Protein AF-A0A9E5FHF5-F1 (afdb_monomer)

pLDDT: mean 94.33, std 4.29, range [72.56, 98.19]

Radius of gyration: 22.71 Å; Cα contacts (8 Å, |Δi|>4): 2; chains: 1; bounding box: 36×44×42 Å

Sequence (50 aa):
DLFTPMFAMSRVVGWLSHWTEQMRHNRIFRPEQVFTGQRDQPFIPLEQRP

Secondary structure (DSSP, 8-state):
--HHHHHHHHHHHHHHHHHHHHHHT-----------SPSSPPPPPGGG--

Structure (mmCIF, N/CA/C/O backbone):
data_AF-A0A9E5FHF5-F1
#
_entry.id   AF-A0A9E5FHF5-F1
#
loop_
_atom_site.group_PDB
_atom_site.id
_atom_site.type_symbol
_atom_site.label_atom_id
_atom_site.label_alt_id
_atom_site.label_comp_id
_atom_site.label_asym_id
_atom_site.label_entity_id
_atom_site.label_seq_id
_atom_site.pdbx_PDB_ins_code
_atom_site.Cartn_x
_atom_site.Cartn_y
_atom_site.Cartn_z
_atom_site.occupancy
_atom_site.B_iso_or_equiv
_atom_site.auth_seq_id
_atom_site.auth_comp_id
_atom_site.auth_asym_id
_atom_site.auth_atom_id
_atom_site.pdbx_PDB_model_num
ATOM 1 N N . ASP A 1 1 ? 16.324 15.136 -12.901 1.00 72.56 1 ASP A N 1
ATOM 2 C CA . ASP A 1 1 ? 14.887 14.776 -12.864 1.00 72.56 1 ASP A CA 1
ATOM 3 C C . ASP A 1 1 ? 14.443 13.585 -13.719 1.00 72.56 1 ASP A C 1
ATOM 5 O O . ASP A 1 1 ? 13.275 13.229 -13.664 1.00 72.56 1 ASP A O 1
ATOM 9 N N . LEU A 1 2 ? 15.332 12.884 -14.441 1.00 91.94 2 LEU A N 1
ATOM 10 C CA . LEU A 1 2 ? 14.938 11.718 -15.262 1.00 91.94 2 LEU A CA 1
ATOM 11 C C . LEU A 1 2 ? 15.125 10.350 -14.581 1.00 91.94 2 LEU A C 1
ATOM 13 O O . LEU A 1 2 ? 14.820 9.318 -15.179 1.00 91.94 2 LEU A O 1
ATOM 17 N N . PHE A 1 3 ? 15.578 10.319 -13.326 1.00 94.69 3 PHE A N 1
ATOM 18 C CA . PHE A 1 3 ? 15.774 9.062 -12.597 1.00 94.69 3 PHE A CA 1
ATOM 19 C C . PHE A 1 3 ? 14.456 8.342 -12.292 1.00 94.69 3 PHE A C 1
ATOM 21 O O . PHE A 1 3 ? 14.352 7.140 -12.528 1.00 94.69 3 PHE A O 1
ATOM 28 N N . THR A 1 4 ? 13.427 9.065 -11.842 1.00 96.19 4 THR A N 1
ATOM 29 C CA . THR A 1 4 ? 12.118 8.472 -11.522 1.00 96.19 4 THR A CA 1
ATOM 30 C C . THR A 1 4 ? 11.435 7.858 -12.757 1.00 96.19 4 THR A C 1
ATOM 32 O O . THR A 1 4 ? 11.002 6.706 -12.667 1.00 96.19 4 THR A O 1
ATOM 35 N N . PRO A 1 5 ? 11.402 8.526 -13.934 1.00 96.50 5 PRO A N 1
ATOM 36 C CA . PRO A 1 5 ? 10.910 7.903 -15.165 1.00 96.50 5 PRO A CA 1
ATOM 37 C C . PRO A 1 5 ? 11.713 6.673 -15.611 1.00 96.50 5 PRO A C 1
ATOM 39 O O . PRO A 1 5 ? 11.116 5.665 -15.982 1.00 96.50 5 PRO A O 1
ATOM 42 N N . MET A 1 6 ? 13.052 6.705 -15.538 1.00 96.94 6 MET A N 1
ATOM 43 C CA . MET A 1 6 ? 13.886 5.543 -15.891 1.00 96.94 6 MET A CA 1
ATOM 44 C C . MET A 1 6 ? 13.623 4.335 -14.993 1.00 96.94 6 MET A C 1
ATOM 46 O O . MET A 1 6 ? 13.498 3.212 -15.484 1.00 96.94 6 MET A O 1
ATOM 50 N N . PHE A 1 7 ? 13.487 4.561 -13.687 1.00 96.69 7 PHE A N 1
ATOM 51 C CA . PHE A 1 7 ? 13.117 3.510 -12.746 1.00 96.69 7 PHE A CA 1
ATOM 52 C C . PHE A 1 7 ? 11.747 2.912 -13.090 1.00 96.69 7 PHE A C 1
ATOM 54 O O . PHE A 1 7 ? 11.615 1.691 -13.175 1.00 96.69 7 PHE A O 1
ATOM 61 N N . ALA A 1 8 ? 10.743 3.752 -13.356 1.00 97.19 8 ALA A N 1
ATOM 62 C CA . ALA A 1 8 ? 9.402 3.293 -13.711 1.00 97.19 8 ALA A CA 1
ATOM 63 C C . ALA A 1 8 ? 9.389 2.457 -15.005 1.00 97.19 8 ALA A C 1
ATOM 65 O O . ALA A 1 8 ? 8.763 1.397 -15.032 1.00 97.19 8 ALA A O 1
ATOM 66 N N . MET A 1 9 ? 10.131 2.875 -16.040 1.00 97.38 9 MET A N 1
ATOM 67 C CA . MET A 1 9 ? 10.260 2.122 -17.297 1.00 97.38 9 MET A CA 1
ATOM 68 C C . MET A 1 9 ? 10.835 0.719 -17.079 1.00 97.38 9 MET A C 1
ATOM 70 O O . MET A 1 9 ? 10.348 -0.240 -17.665 1.00 97.38 9 MET A O 1
ATOM 74 N N . SER A 1 10 ? 11.832 0.576 -16.204 1.00 97.19 10 SER A N 1
ATOM 75 C CA . SER A 1 10 ? 12.381 -0.738 -15.852 1.00 97.19 10 SER A CA 1
ATOM 76 C C . SER A 1 10 ? 11.391 -1.582 -15.031 1.00 97.19 10 SER A C 1
ATOM 78 O O . SER A 1 10 ? 11.236 -2.785 -15.253 1.00 97.19 10 SER A O 1
ATOM 80 N N . ARG A 1 11 ? 10.665 -0.968 -14.088 1.00 97.75 11 ARG A N 1
ATOM 81 C CA . ARG A 1 11 ? 9.772 -1.687 -13.160 1.00 97.75 11 ARG A CA 1
ATOM 82 C C . ARG A 1 11 ? 8.430 -2.103 -13.751 1.00 97.75 11 ARG A C 1
ATOM 84 O O . ARG A 1 11 ? 7.837 -3.044 -13.219 1.00 97.75 11 ARG A O 1
ATOM 91 N N . VAL A 1 12 ? 7.982 -1.484 -14.844 1.00 98.19 12 VAL A N 1
ATOM 92 C CA . VAL A 1 12 ? 6.671 -1.767 -15.453 1.00 98.19 12 VAL A CA 1
ATOM 93 C C . VAL A 1 12 ? 6.472 -3.250 -15.776 1.00 98.19 12 VAL A C 1
ATOM 95 O O . VAL A 1 12 ? 5.412 -3.798 -15.489 1.00 98.19 12 VAL A O 1
ATOM 98 N N . VAL A 1 13 ? 7.508 -3.940 -16.267 1.00 98.00 13 VAL A N 1
ATOM 99 C CA . VAL A 1 13 ? 7.445 -5.380 -16.575 1.00 98.00 13 VAL A CA 1
ATOM 100 C C . VAL A 1 13 ? 7.186 -6.202 -15.310 1.00 98.00 13 VAL A C 1
ATOM 102 O O . VAL A 1 13 ? 6.355 -7.108 -15.312 1.00 98.00 13 VAL A O 1
ATOM 105 N N . GLY A 1 14 ? 7.845 -5.854 -14.202 1.00 98.06 14 GLY A N 1
ATOM 106 C CA . GLY A 1 14 ? 7.635 -6.512 -12.912 1.00 98.06 14 GLY A CA 1
ATOM 107 C C . GLY A 1 14 ? 6.228 -6.279 -12.363 1.00 98.06 14 GLY A C 1
ATOM 108 O O . GLY A 1 14 ? 5.588 -7.220 -11.900 1.00 98.06 14 GLY A O 1
ATOM 109 N N . TRP A 1 15 ? 5.715 -5.049 -12.456 1.00 98.19 15 TRP A N 1
ATOM 110 C CA . TRP A 1 15 ? 4.347 -4.733 -12.034 1.00 98.19 15 TRP A CA 1
ATOM 111 C C . TRP A 1 15 ? 3.302 -5.515 -12.836 1.00 98.19 15 TRP A C 1
ATOM 113 O O . TRP A 1 15 ? 2.384 -6.076 -12.243 1.00 98.19 15 TRP A O 1
ATOM 123 N N . LEU A 1 16 ? 3.467 -5.618 -14.157 1.00 97.94 16 LEU A N 1
ATOM 124 C CA . LEU A 1 16 ? 2.562 -6.384 -15.020 1.00 97.94 16 LEU A CA 1
ATOM 125 C C . LEU A 1 16 ? 2.624 -7.893 -14.748 1.00 97.94 16 LEU A C 1
ATOM 127 O O . LEU A 1 16 ? 1.588 -8.560 -14.767 1.00 97.94 16 LEU A O 1
ATOM 131 N N . SER A 1 17 ? 3.813 -8.426 -14.453 1.00 97.94 17 SER A N 1
ATOM 132 C CA . SER A 1 17 ? 3.986 -9.826 -14.052 1.00 97.94 17 SER A CA 1
ATOM 133 C C . SER A 1 17 ? 3.213 -10.133 -12.767 1.00 97.94 17 SER A C 1
ATOM 135 O O . SER A 1 17 ? 2.386 -11.044 -12.754 1.00 97.94 17 SER A O 1
ATOM 137 N N . HIS A 1 18 ? 3.403 -9.325 -11.717 1.00 96.56 18 HIS A N 1
ATOM 138 C CA . HIS A 1 18 ? 2.677 -9.485 -10.452 1.00 96.56 18 HIS A CA 1
ATOM 139 C C . 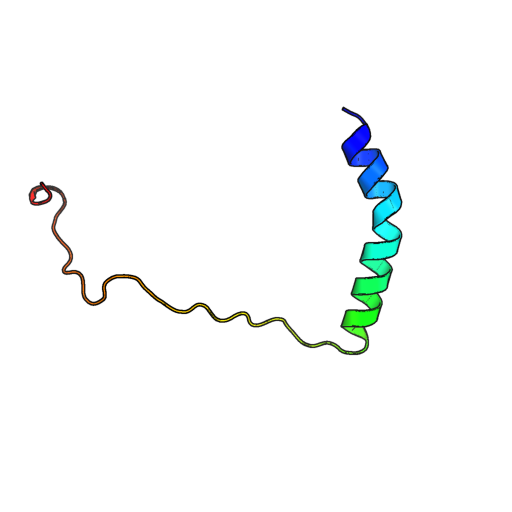HIS A 1 18 ? 1.170 -9.274 -10.604 1.00 96.56 18 HIS A C 1
ATOM 141 O O . HIS A 1 18 ? 0.379 -9.986 -9.991 1.00 96.56 18 HIS A O 1
ATOM 147 N N . TRP A 1 19 ? 0.749 -8.326 -11.442 1.00 96.00 19 TRP A N 1
ATOM 148 C CA . TRP A 1 19 ? -0.667 -8.132 -11.736 1.00 96.00 19 TRP A CA 1
ATOM 149 C C . TRP A 1 19 ? -1.278 -9.366 -12.406 1.00 96.00 19 TRP A C 1
ATOM 151 O O . TRP A 1 19 ? -2.338 -9.831 -11.994 1.00 96.00 19 TRP A O 1
ATOM 161 N N . THR A 1 20 ? -0.590 -9.940 -13.393 1.00 96.69 20 THR A N 1
ATOM 162 C CA . THR A 1 20 ? -1.050 -11.15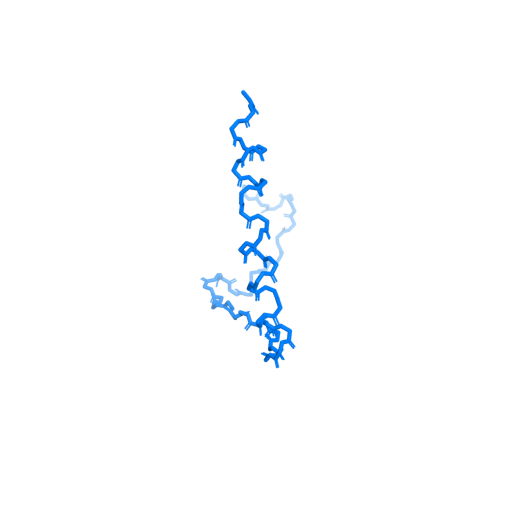3 -14.082 1.00 96.69 20 THR A CA 1
ATOM 163 C C . THR A 1 20 ? -1.142 -12.340 -13.122 1.00 96.69 20 THR A C 1
ATOM 165 O O . THR A 1 20 ? -2.116 -13.090 -13.158 1.00 96.69 20 THR A O 1
ATOM 168 N N . GLU A 1 21 ? -0.156 -12.503 -12.241 1.00 96.50 21 GLU A N 1
ATOM 169 C CA . GLU A 1 21 ? -0.154 -13.518 -11.182 1.00 96.50 21 GLU A CA 1
ATOM 170 C C . GLU A 1 21 ? -1.350 -13.349 -10.233 1.00 96.50 21 GLU A C 1
ATOM 172 O O . GLU A 1 21 ? -2.100 -14.302 -10.006 1.00 96.50 21 GLU A O 1
ATOM 177 N N . GLN A 1 22 ? -1.604 -12.120 -9.775 1.00 95.69 22 GLN A N 1
ATOM 178 C CA . GLN A 1 22 ? -2.763 -11.793 -8.949 1.00 95.69 22 GLN A CA 1
ATOM 179 C C . GLN A 1 22 ? -4.079 -12.099 -9.673 1.00 95.69 22 GLN A C 1
ATOM 181 O O . GLN A 1 22 ? -4.988 -12.649 -9.066 1.00 95.69 22 GLN A O 1
ATOM 186 N N . MET A 1 23 ? -4.202 -11.793 -10.968 1.00 95.56 23 MET A N 1
ATOM 187 C CA . MET A 1 23 ? -5.416 -12.083 -11.744 1.00 95.56 23 MET A CA 1
ATOM 188 C C . MET A 1 23 ? -5.688 -13.586 -11.898 1.00 95.56 23 MET A C 1
ATOM 190 O O . MET A 1 23 ? -6.851 -13.986 -11.928 1.00 95.56 23 MET A O 1
ATOM 194 N N . ARG A 1 24 ? -4.650 -14.435 -11.945 1.00 96.25 24 ARG A N 1
ATOM 195 C CA . ARG A 1 24 ? -4.807 -15.903 -11.986 1.00 96.25 24 ARG A CA 1
ATOM 196 C C . ARG A 1 24 ? -5.35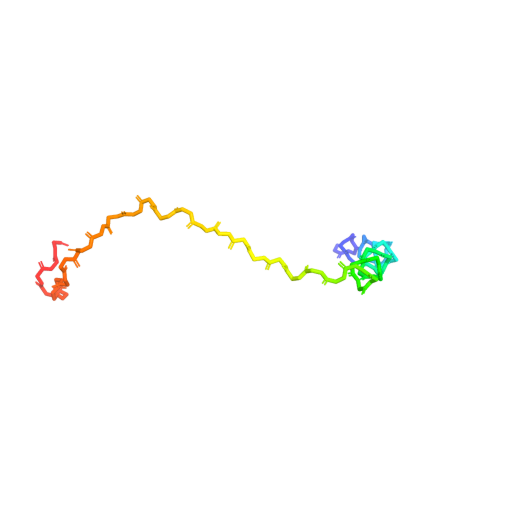8 -16.475 -10.678 1.00 96.25 24 ARG A C 1
ATOM 198 O O . ARG A 1 24 ? -6.105 -17.449 -10.712 1.00 96.25 24 ARG A O 1
ATOM 205 N N . HIS A 1 25 ? -5.028 -15.860 -9.542 1.00 93.00 25 HIS A N 1
ATOM 206 C CA . HIS A 1 25 ? -5.484 -16.259 -8.205 1.00 93.00 25 HIS A CA 1
ATOM 207 C C . HIS A 1 25 ? -6.162 -15.090 -7.480 1.00 93.00 25 HIS A C 1
ATOM 209 O O . HIS A 1 25 ? -5.790 -14.707 -6.371 1.00 93.00 25 HIS A O 1
ATOM 215 N N . ASN A 1 26 ? -7.160 -14.504 -8.143 1.00 89.69 26 ASN A N 1
ATOM 216 C CA . ASN A 1 26 ? -7.702 -13.198 -7.786 1.00 89.69 26 ASN A CA 1
ATOM 217 C C . ASN A 1 26 ? -8.396 -13.175 -6.417 1.00 89.69 26 ASN A C 1
ATOM 219 O O . ASN A 1 26 ? -9.545 -13.596 -6.268 1.00 89.69 26 ASN A O 1
ATOM 223 N N . ARG A 1 27 ? -7.708 -12.608 -5.423 1.00 93.56 27 ARG A N 1
ATOM 224 C CA . ARG A 1 27 ? -8.251 -12.316 -4.095 1.00 93.56 27 ARG A CA 1
ATOM 225 C C . ARG A 1 27 ? -8.103 -10.834 -3.791 1.00 93.56 27 ARG A C 1
ATOM 227 O O . ARG A 1 27 ? -6.993 -10.333 -3.644 1.00 93.56 27 ARG A O 1
ATOM 234 N N . ILE A 1 28 ? -9.227 -10.136 -3.644 1.00 93.12 28 ILE A N 1
ATOM 235 C CA . ILE A 1 28 ? -9.211 -8.731 -3.235 1.00 93.12 28 ILE A CA 1
ATOM 236 C C . ILE A 1 28 ? -8.617 -8.586 -1.828 1.00 93.12 28 ILE A C 1
ATOM 238 O O . ILE A 1 28 ? -8.996 -9.304 -0.897 1.00 93.12 28 ILE A O 1
ATOM 242 N N . PHE A 1 29 ? -7.690 -7.643 -1.676 1.00 92.81 29 PHE A N 1
ATOM 243 C CA . PHE A 1 29 ? -7.126 -7.294 -0.380 1.00 92.81 29 PHE A CA 1
ATOM 244 C C . PHE A 1 29 ? -8.174 -6.548 0.453 1.00 92.81 29 PHE A C 1
ATOM 246 O O . PHE A 1 29 ? -8.710 -5.529 0.021 1.00 92.81 29 PHE A O 1
ATOM 253 N N . ARG A 1 30 ? -8.465 -7.064 1.650 1.00 95.38 30 ARG A N 1
ATOM 254 C CA . ARG A 1 30 ? -9.345 -6.436 2.647 1.00 95.38 30 ARG A CA 1
ATOM 255 C C . ARG A 1 30 ? -8.564 -6.258 3.948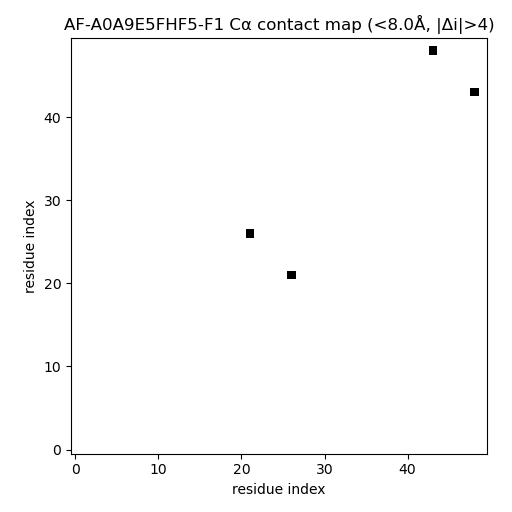 1.00 95.38 30 ARG A C 1
ATOM 257 O O . ARG A 1 30 ? -8.703 -7.089 4.842 1.00 95.38 30 ARG A O 1
ATOM 264 N N . PRO A 1 31 ? -7.660 -5.268 4.020 1.00 96.00 31 PRO A N 1
ATOM 265 C CA . PRO A 1 31 ? -6.964 -4.983 5.261 1.00 96.00 31 PRO A CA 1
ATOM 266 C C . PRO A 1 31 ? -7.973 -4.514 6.311 1.00 96.00 31 PRO A C 1
ATOM 268 O O . PRO A 1 31 ? -8.868 -3.723 6.015 1.00 96.00 31 PRO A O 1
ATOM 271 N N . GLU A 1 32 ? -7.809 -4.998 7.534 1.00 95.50 32 GLU A N 1
ATOM 272 C CA . GLU A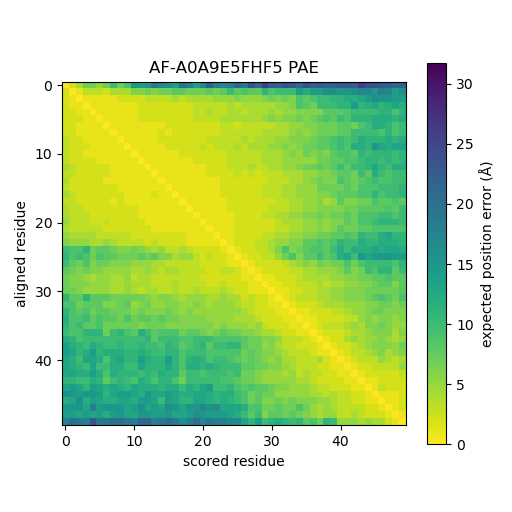 1 32 ? -8.565 -4.523 8.686 1.00 95.50 32 GLU A CA 1
ATOM 273 C C . GLU A 1 32 ? -7.714 -3.537 9.481 1.00 95.50 32 GLU A C 1
ATOM 275 O O . GLU A 1 32 ? -6.482 -3.598 9.480 1.00 95.50 32 GLU A O 1
ATOM 280 N N . GLN A 1 33 ? -8.381 -2.611 10.159 1.00 95.19 33 GLN A N 1
ATOM 281 C CA . GLN A 1 33 ? -7.736 -1.647 11.036 1.00 95.19 33 GLN A CA 1
ATOM 282 C C . GLN A 1 33 ? -8.268 -1.837 12.450 1.00 95.19 33 GLN A C 1
ATOM 284 O O . GLN A 1 33 ? -9.478 -1.876 12.672 1.00 95.19 33 GLN A O 1
ATOM 289 N N . VA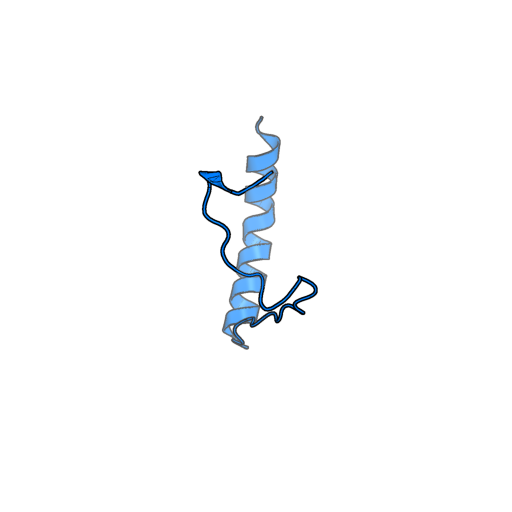L A 1 34 ? -7.356 -1.932 13.416 1.00 94.94 34 VAL A N 1
ATOM 290 C CA . VAL A 1 34 ? -7.715 -1.960 14.834 1.00 94.94 34 VAL A CA 1
ATOM 291 C C . VAL A 1 34 ? -7.893 -0.523 15.305 1.00 94.94 34 VAL A C 1
ATOM 293 O O . VAL A 1 34 ? -6.945 0.259 15.319 1.00 94.94 34 VAL A O 1
ATOM 296 N N . PHE A 1 35 ? -9.118 -0.167 15.685 1.00 93.94 35 PHE A N 1
ATOM 297 C CA . PHE A 1 35 ? -9.409 1.155 16.226 1.00 93.94 35 PHE A CA 1
ATOM 298 C C . PHE A 1 35 ? -8.851 1.297 17.649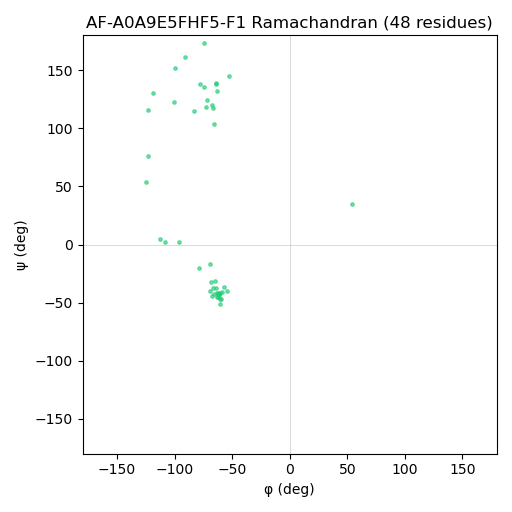 1.00 93.94 35 PHE A C 1
ATOM 300 O O . PHE A 1 35 ? -9.292 0.595 18.559 1.00 93.94 35 PHE A O 1
ATOM 307 N N . THR A 1 36 ? -7.922 2.236 17.838 1.00 95.94 36 THR A N 1
ATOM 308 C CA . THR A 1 36 ? -7.305 2.582 19.135 1.00 95.94 36 THR A CA 1
ATOM 309 C C . THR A 1 36 ? -7.687 3.980 19.635 1.00 95.94 36 THR A C 1
ATOM 311 O O . THR A 1 36 ? -7.165 4.440 20.648 1.00 95.94 36 THR A O 1
ATOM 314 N N . GLY A 1 37 ? -8.583 4.673 18.925 1.00 94.25 37 GLY A N 1
ATOM 315 C CA . GLY A 1 37 ? -9.057 5.998 19.312 1.00 94.25 37 GLY A CA 1
ATOM 316 C C . GLY A 1 37 ? -10.028 5.965 20.493 1.00 94.25 37 GLY A C 1
ATOM 317 O O . GLY A 1 37 ? -10.475 4.910 20.948 1.00 94.25 37 GLY A O 1
ATOM 318 N N . GLN A 1 38 ? -10.393 7.150 20.976 1.00 93.12 38 GLN A N 1
ATOM 319 C CA . GLN A 1 38 ? -11.456 7.283 21.967 1.00 93.12 38 GLN A CA 1
ATOM 320 C C . GLN A 1 38 ? -12.820 7.072 21.301 1.00 93.12 38 GLN A C 1
ATOM 322 O O . GLN A 1 38 ? -13.075 7.590 20.213 1.00 93.12 38 GLN A O 1
ATOM 327 N N . ARG A 1 39 ? -13.695 6.300 21.951 1.00 92.19 39 ARG A N 1
ATOM 328 C CA . ARG A 1 39 ? -15.091 6.116 21.528 1.00 92.19 39 ARG A CA 1
ATOM 329 C C . ARG A 1 39 ? -15.987 7.153 22.197 1.00 92.19 39 ARG A C 1
ATOM 331 O O . ARG A 1 39 ? -15.582 7.772 23.181 1.00 92.19 39 ARG A O 1
ATOM 338 N N . ASP A 1 40 ? -17.173 7.340 21.624 1.00 92.50 40 ASP A N 1
ATOM 339 C CA . ASP A 1 40 ? -18.281 8.093 22.224 1.00 92.50 40 ASP A CA 1
ATOM 340 C C . ASP A 1 40 ? -17.922 9.521 22.662 1.00 92.50 40 ASP A C 1
ATOM 342 O O . ASP A 1 40 ? -18.426 10.029 23.661 1.00 92.50 40 ASP A O 1
ATOM 346 N N . GLN A 1 41 ? -17.038 10.184 21.910 1.00 90.69 41 GLN A N 1
ATOM 347 C CA . GLN A 1 41 ? -16.697 11.578 22.172 1.00 90.69 41 GLN A CA 1
ATOM 348 C C . GLN A 1 41 ? -17.924 12.460 21.909 1.00 90.69 41 GLN A C 1
ATOM 350 O O . GLN A 1 41 ? -18.406 12.492 20.769 1.00 90.69 41 GLN A O 1
ATOM 355 N N . PRO A 1 42 ? -18.452 13.165 22.928 1.00 91.31 42 PRO A N 1
ATOM 356 C CA . PRO A 1 42 ? -19.592 14.039 22.730 1.00 91.31 42 PRO A CA 1
ATOM 357 C C . PRO A 1 42 ? -19.195 15.174 21.789 1.00 91.31 42 PRO A C 1
ATOM 359 O O . PRO A 1 42 ? -18.102 15.736 21.878 1.00 91.31 42 PRO A O 1
ATOM 362 N N . PHE A 1 43 ? -20.094 15.527 20.875 1.00 93.00 43 PHE A N 1
ATOM 363 C CA . PHE A 1 43 ? -19.885 16.693 20.032 1.00 93.00 43 PHE A CA 1
ATOM 364 C C . PHE A 1 43 ? -19.953 17.964 20.887 1.00 93.00 43 PHE A C 1
ATOM 366 O O . PHE A 1 43 ? -20.983 18.247 21.495 1.00 93.00 43 PHE A O 1
ATOM 373 N N . ILE A 1 44 ? -18.866 18.737 20.903 1.00 94.12 44 ILE A N 1
ATOM 374 C CA . ILE A 1 44 ? -18.807 20.044 21.566 1.00 94.12 44 ILE A CA 1
ATOM 375 C C . ILE A 1 44 ? -18.970 21.131 20.487 1.00 94.12 44 ILE A C 1
ATOM 377 O O . ILE A 1 44 ? -18.183 21.135 19.525 1.00 94.12 44 ILE A O 1
ATOM 381 N N . PRO A 1 45 ? -19.967 22.036 20.595 1.00 95.25 45 PRO A N 1
ATOM 382 C CA . PRO A 1 45 ? -20.098 23.203 19.721 1.00 95.25 45 PRO A CA 1
ATOM 383 C C . PRO A 1 45 ? -18.807 24.017 19.685 1.00 95.25 45 PRO A C 1
ATOM 385 O O . PRO A 1 45 ? -18.095 24.082 20.684 1.00 95.25 45 PRO A O 1
ATOM 388 N N . LEU A 1 46 ? -18.481 24.610 18.536 1.00 94.69 46 LEU A N 1
ATOM 389 C CA . LEU A 1 46 ? -17.184 25.260 18.317 1.00 94.69 46 LEU A CA 1
ATOM 390 C C . LEU A 1 46 ? -16.905 26.360 19.352 1.00 94.69 46 LEU A C 1
ATOM 392 O O . LEU A 1 46 ? -15.780 26.485 19.818 1.00 94.69 46 LEU A O 1
ATOM 396 N N . GLU A 1 47 ? -17.942 27.086 19.754 1.00 95.88 47 GLU A N 1
ATOM 397 C CA . GLU A 1 47 ? -17.914 28.194 20.711 1.00 95.88 47 GLU A CA 1
ATOM 398 C C . GLU A 1 47 ? -17.626 27.739 22.152 1.00 95.88 47 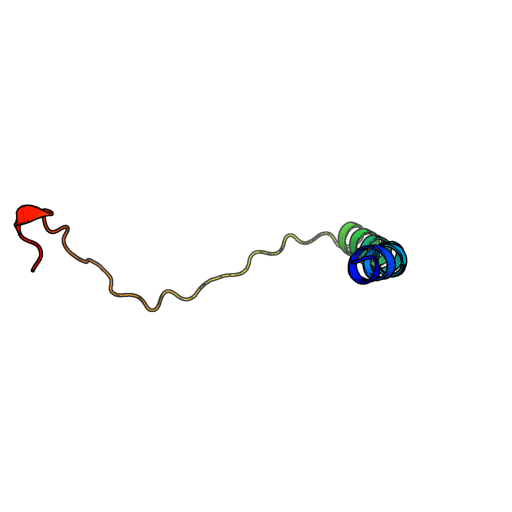GLU A C 1
ATOM 400 O O . GLU A 1 47 ? -17.300 28.561 23.002 1.00 95.88 47 GLU A O 1
ATOM 405 N N . GLN A 1 48 ? -17.776 26.440 22.434 1.00 90.44 48 GLN A N 1
ATOM 406 C CA . GLN A 1 48 ? -17.579 25.820 23.750 1.00 90.44 48 GLN A CA 1
ATOM 407 C C . GLN A 1 48 ? -16.315 24.952 23.809 1.00 90.44 48 GLN A C 1
ATOM 409 O O . GLN A 1 48 ? -16.057 24.304 24.825 1.00 90.44 48 GLN A O 1
ATOM 414 N N . ARG A 1 49 ? -15.539 24.894 22.720 1.00 92.31 49 ARG A N 1
ATOM 415 C CA . ARG A 1 49 ? -14.234 24.225 22.712 1.00 92.31 49 ARG A CA 1
ATOM 416 C C . ARG A 1 49 ? -13.202 25.152 23.381 1.00 92.31 49 ARG A C 1
ATOM 418 O O . ARG A 1 49 ? -13.279 26.357 23.148 1.00 92.31 49 ARG A O 1
ATOM 425 N N . PRO A 1 50 ? -12.300 24.616 24.223 1.00 80.88 50 PRO A N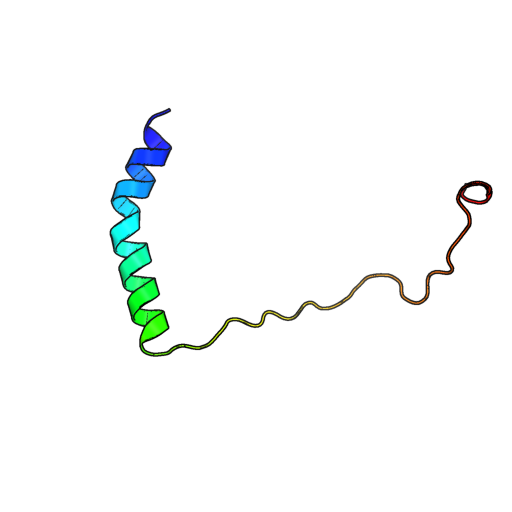 1
ATOM 426 C CA . PRO A 1 50 ? -11.254 25.401 24.879 1.00 80.88 50 PRO A CA 1
ATOM 427 C C . PRO A 1 50 ? -10.247 26.005 23.893 1.00 80.88 50 PRO A C 1
ATOM 429 O O . PRO A 1 50 ? -10.100 25.454 22.776 1.00 80.88 50 PRO A O 1
#

Mean predicted aligned error: 5.98 Å

Foldseek 3Di:
DCPVVVVCVVCVVVVVVVVVVCVVVPDDDDDDDDDPDDPPDDDDPPVRDD

Solvent-accessible surface area (backbone atoms only — not comparable to full-atom values): 3507 Å² total; per-residue (Å²): 134,63,63,67,60,54,51,48,65,66,43,48,62,57,53,53,50,54,49,53,54,43,64,76,65,71,69,87,87,78,86,83,80,86,87,83,72,87,74,88,73,75,90,69,57,79,92,74,53,133